Protein AF-A0A5K1GF09-F1 (afdb_monomer_lite)

Radius of gyration: 18.92 Å; chains: 1; bounding box: 38×33×53 Å

Organism: NCBI:txid210225

Sequence (119 aa):
RWMRSKFVESYIKWKLPLKKYNIVPNHSFDEQISSCRIALLPDRFYSCVEEGSIMLKRAANWSFCEKGVVCEQDASPVEADLVILATGYRGDKKLMNIFKSPLFQKIVSGSESNTLGLY

Structure (mmCIF, N/CA/C/O backbone):
data_AF-A0A5K1GF09-F1
#
_entry.id   AF-A0A5K1GF09-F1
#
loop_
_atom_site.group_PDB
_atom_site.id
_atom_site.type_symbol
_atom_site.label_atom_id
_atom_site.label_alt_id
_atom_site.label_comp_id
_atom_site.label_asym_id
_atom_site.label_entity_id
_atom_site.label_seq_id
_atom_site.pdbx_PDB_ins_code
_atom_site.Cartn_x
_atom_site.Cartn_y
_atom_site.Cartn_z
_atom_site.occupancy
_atom_site.B_iso_or_equiv
_atom_site.auth_seq_id
_atom_site.auth_comp_id
_atom_site.auth_asym_id
_atom_site.auth_atom_id
_atom_site.pdbx_PDB_model_num
ATOM 1 N N . ARG A 1 1 ? 21.549 -14.593 14.388 1.00 59.84 1 ARG A N 1
ATOM 2 C CA . ARG A 1 1 ? 20.201 -14.192 13.897 1.00 59.84 1 ARG A CA 1
ATOM 3 C C . ARG A 1 1 ? 20.304 -12.931 13.034 1.00 59.84 1 ARG A C 1
ATOM 5 O O . ARG A 1 1 ? 19.908 -12.992 11.881 1.00 59.84 1 ARG A O 1
ATOM 12 N N . TRP A 1 2 ? 20.970 -11.879 13.520 1.00 71.56 2 TRP A N 1
ATOM 13 C CA . TRP A 1 2 ? 21.227 -10.626 12.791 1.00 71.56 2 TRP A CA 1
ATOM 14 C C . TRP A 1 2 ? 21.939 -10.780 11.430 1.00 71.56 2 TRP A C 1
ATOM 16 O O . TRP A 1 2 ? 21.438 -10.300 10.421 1.00 71.56 2 TRP A O 1
ATOM 26 N N . MET A 1 3 ? 23.046 -11.531 11.360 1.00 69.06 3 MET A N 1
ATOM 27 C CA . MET A 1 3 ? 23.823 -11.669 10.112 1.00 69.06 3 MET A CA 1
ATOM 28 C C . MET A 1 3 ? 23.031 -12.312 8.957 1.00 69.06 3 MET A C 1
ATOM 30 O O . MET A 1 3 ? 23.138 -11.878 7.815 1.00 69.06 3 MET A O 1
ATOM 34 N N . ARG A 1 4 ? 22.170 -13.296 9.261 1.00 67.44 4 ARG A N 1
ATOM 35 C CA . ARG A 1 4 ? 21.260 -13.911 8.276 1.00 67.44 4 ARG A CA 1
ATOM 36 C C . ARG A 1 4 ? 20.183 -12.926 7.806 1.00 67.44 4 ARG A C 1
ATOM 38 O O . ARG A 1 4 ? 19.917 -12.867 6.614 1.00 67.44 4 ARG A O 1
ATOM 45 N N . SER A 1 5 ? 19.630 -12.121 8.720 1.00 70.12 5 SER A N 1
ATOM 46 C CA . SER A 1 5 ? 18.674 -11.050 8.389 1.00 70.12 5 SER A CA 1
ATOM 47 C C . SER A 1 5 ? 19.286 -10.039 7.416 1.00 70.12 5 SER A C 1
ATOM 49 O O . SER A 1 5 ? 18.713 -9.767 6.367 1.00 70.12 5 SER A O 1
ATOM 51 N N . LYS A 1 6 ? 20.508 -9.566 7.695 1.00 78.38 6 LYS A N 1
ATOM 52 C CA . LYS A 1 6 ? 21.213 -8.605 6.834 1.00 78.38 6 LYS A CA 1
ATOM 53 C C . LYS A 1 6 ? 21.554 -9.158 5.454 1.00 78.38 6 LYS A C 1
ATOM 55 O O . LYS A 1 6 ? 21.516 -8.415 4.476 1.00 78.38 6 LYS A O 1
ATOM 60 N N . PHE A 1 7 ? 21.854 -10.451 5.358 1.00 78.31 7 PHE A N 1
ATOM 61 C CA . PHE A 1 7 ? 22.089 -11.094 4.068 1.00 78.31 7 PHE A CA 1
ATOM 62 C C . PHE A 1 7 ? 20.809 -11.155 3.223 1.00 78.31 7 PHE A C 1
ATOM 64 O O . PHE A 1 7 ? 20.829 -10.783 2.052 1.00 78.31 7 PHE A O 1
ATOM 71 N N . VAL A 1 8 ? 19.681 -11.546 3.827 1.00 79.38 8 VAL A N 1
ATOM 72 C CA . VAL A 1 8 ? 18.374 -11.566 3.149 1.00 79.38 8 VAL A CA 1
ATOM 73 C C . VAL A 1 8 ? 17.926 -10.151 2.771 1.00 79.38 8 VAL A C 1
ATOM 75 O O . VAL A 1 8 ? 17.482 -9.937 1.648 1.00 79.38 8 VAL A O 1
ATOM 78 N N . GLU A 1 9 ? 18.117 -9.167 3.652 1.00 78.56 9 GLU A N 1
ATOM 79 C CA . GLU A 1 9 ? 17.828 -7.755 3.378 1.00 78.56 9 GLU A CA 1
ATOM 80 C C . GLU A 1 9 ? 18.604 -7.246 2.151 1.00 78.56 9 GLU A C 1
ATOM 82 O O . GLU A 1 9 ? 18.023 -6.640 1.248 1.00 78.56 9 GLU A O 1
ATOM 87 N N . SER A 1 10 ? 19.909 -7.531 2.089 1.00 78.94 10 SER A N 1
ATOM 88 C CA . SER A 1 10 ? 20.757 -7.188 0.942 1.00 78.94 10 SER A CA 1
ATOM 89 C C . SER A 1 10 ? 20.323 -7.917 -0.329 1.00 78.94 10 SER A C 1
ATOM 91 O O . SER A 1 10 ? 20.254 -7.297 -1.388 1.00 78.94 10 SER A O 1
ATOM 93 N N . TYR A 1 11 ? 19.971 -9.202 -0.232 1.00 80.38 11 TYR A N 1
ATOM 94 C CA . TYR A 1 11 ? 19.482 -9.987 -1.366 1.00 80.38 11 TYR A CA 1
ATOM 95 C C . TYR A 1 11 ? 18.166 -9.432 -1.929 1.00 80.38 11 TYR A C 1
ATOM 97 O O . TYR A 1 11 ? 18.038 -9.273 -3.140 1.00 80.38 11 TYR A O 1
ATOM 105 N N . ILE A 1 12 ? 17.210 -9.065 -1.070 1.00 78.31 12 ILE A N 1
ATOM 106 C CA . ILE A 1 12 ? 15.937 -8.452 -1.478 1.00 78.31 12 ILE A CA 1
ATOM 107 C C . ILE A 1 12 ? 16.178 -7.088 -2.132 1.00 78.31 12 ILE A C 1
ATOM 109 O O . ILE A 1 12 ? 15.632 -6.821 -3.199 1.00 78.31 12 ILE A O 1
ATOM 113 N N . LYS A 1 13 ? 17.026 -6.238 -1.536 1.00 79.12 13 LYS A N 1
ATOM 114 C CA . LYS A 1 13 ? 17.386 -4.923 -2.099 1.00 79.12 13 LYS A CA 1
ATOM 115 C C . LYS A 1 13 ? 18.113 -5.024 -3.442 1.00 79.12 13 LYS A C 1
ATOM 117 O O . LYS A 1 13 ? 18.039 -4.081 -4.225 1.00 79.12 13 LYS A O 1
ATOM 122 N N . TRP A 1 14 ? 18.834 -6.119 -3.679 1.00 77.75 14 TRP A N 1
ATOM 123 C CA . TRP A 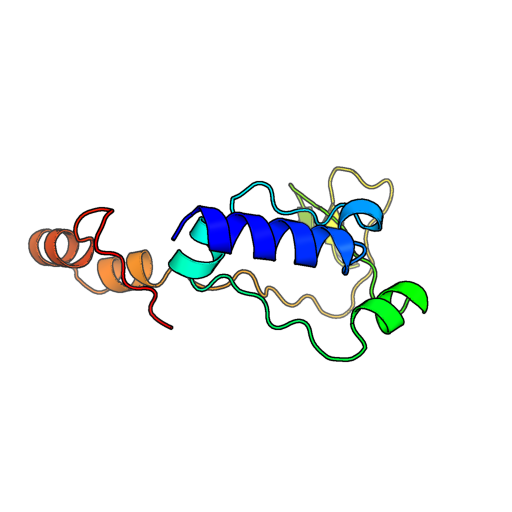1 14 ? 19.519 -6.389 -4.941 1.00 77.75 14 TRP A CA 1
ATOM 124 C C . TRP A 1 14 ? 18.574 -6.962 -6.003 1.00 77.75 14 TRP A C 1
ATOM 126 O O . TRP A 1 14 ? 18.612 -6.528 -7.149 1.00 77.75 14 TRP A O 1
ATOM 136 N N . LYS A 1 15 ? 17.707 -7.910 -5.625 1.00 81.62 15 LYS A N 1
ATOM 137 C CA . LYS A 1 15 ? 16.799 -8.604 -6.549 1.00 81.62 15 LYS A CA 1
ATOM 138 C C . LYS A 1 15 ? 15.584 -7.763 -6.944 1.00 81.62 15 LYS A C 1
ATOM 140 O O . LYS A 1 15 ? 15.110 -7.881 -8.069 1.00 81.62 15 LYS A O 1
ATOM 145 N N . LEU A 1 16 ? 15.052 -6.959 -6.024 1.00 81.75 16 LEU A N 1
ATOM 146 C CA . LEU A 1 16 ? 13.858 -6.151 -6.259 1.00 81.75 16 LEU A CA 1
ATOM 147 C C . LEU A 1 16 ? 14.229 -4.693 -6.559 1.00 81.75 16 LEU A C 1
ATOM 149 O O . LEU A 1 16 ? 15.076 -4.119 -5.869 1.00 81.75 16 LEU A O 1
ATOM 153 N N . PRO A 1 17 ? 13.542 -4.029 -7.505 1.00 80.94 17 PRO A N 1
ATOM 154 C CA . PRO A 1 17 ? 13.803 -2.638 -7.873 1.00 80.94 17 PRO A CA 1
ATOM 155 C C . PRO A 1 17 ? 13.249 -1.631 -6.840 1.00 80.94 17 PRO A C 1
ATOM 157 O O . PRO A 1 17 ? 12.679 -0.604 -7.195 1.00 80.94 17 PRO A O 1
A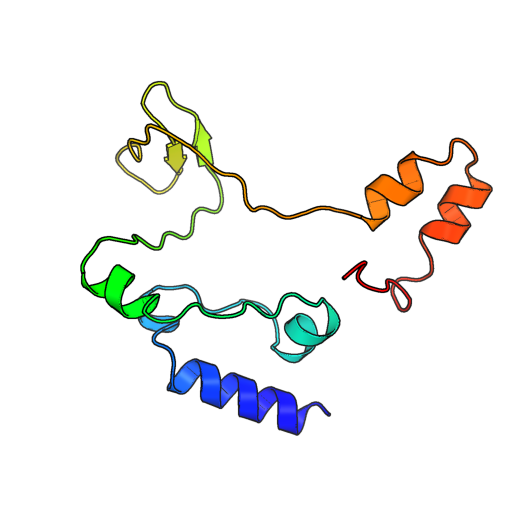TOM 160 N N . LEU A 1 18 ? 13.428 -1.880 -5.537 1.00 82.00 18 LEU A N 1
ATOM 161 C CA . LEU A 1 18 ? 12.865 -1.055 -4.456 1.00 82.00 18 LEU A CA 1
ATOM 162 C C . LEU A 1 18 ? 13.331 0.404 -4.522 1.00 82.00 18 LEU A C 1
ATOM 164 O O . LEU A 1 18 ? 12.554 1.323 -4.263 1.00 82.00 18 LEU A O 1
ATOM 168 N N . LYS A 1 19 ? 14.602 0.614 -4.889 1.00 81.06 19 LYS A N 1
ATOM 169 C CA . LYS A 1 19 ? 15.191 1.951 -5.055 1.00 81.06 19 LYS A CA 1
ATOM 170 C C . LYS A 1 19 ? 14.592 2.703 -6.244 1.00 81.06 19 LYS A C 1
ATOM 172 O O . LYS A 1 19 ? 14.345 3.894 -6.113 1.00 81.06 19 LYS A O 1
ATOM 177 N N . LYS A 1 20 ? 14.319 2.010 -7.360 1.00 82.19 20 LYS A N 1
ATOM 178 C CA . LYS A 1 20 ? 13.722 2.597 -8.577 1.00 82.19 20 LYS A CA 1
ATOM 179 C C . LYS A 1 20 ? 12.369 3.242 -8.272 1.00 82.19 20 LYS A C 1
ATOM 181 O O . LYS A 1 20 ? 12.073 4.305 -8.797 1.00 82.19 20 LYS A O 1
ATOM 186 N N . TYR A 1 21 ? 11.591 2.622 -7.385 1.00 80.50 21 TYR A N 1
ATOM 187 C CA . TYR A 1 21 ? 10.240 3.067 -7.033 1.00 80.50 21 TYR A CA 1
ATOM 188 C C . TYR A 1 21 ? 10.147 3.777 -5.673 1.00 80.50 21 TYR A C 1
ATOM 190 O O . TYR A 1 21 ? 9.049 4.021 -5.187 1.00 80.50 21 TYR A O 1
ATOM 198 N N . ASN A 1 22 ? 11.279 4.102 -5.037 1.00 80.44 22 ASN A N 1
ATOM 199 C CA . ASN A 1 22 ? 11.333 4.762 -3.724 1.00 80.44 22 ASN A CA 1
ATOM 200 C C . ASN A 1 22 ? 10.502 4.063 -2.616 1.00 80.44 22 ASN A C 1
ATOM 202 O O . ASN A 1 22 ? 9.967 4.705 -1.711 1.00 80.44 22 ASN A O 1
ATOM 206 N N . ILE A 1 23 ? 10.415 2.730 -2.675 1.00 82.75 23 ILE A N 1
ATOM 207 C CA . ILE A 1 23 ? 9.697 1.874 -1.709 1.00 82.75 23 ILE A CA 1
ATOM 208 C C . ILE A 1 23 ? 10.657 1.150 -0.757 1.00 82.75 23 ILE A C 1
ATOM 210 O O . ILE A 1 23 ? 10.333 0.104 -0.197 1.00 82.75 23 ILE A O 1
ATOM 214 N N . VAL A 1 24 ? 11.875 1.673 -0.590 1.00 81.75 24 VAL A N 1
ATOM 215 C CA . VAL A 1 24 ? 12.846 1.096 0.343 1.00 81.75 24 VAL A CA 1
ATOM 216 C C . VAL A 1 24 ? 12.335 1.300 1.775 1.00 81.75 24 VAL A C 1
ATOM 218 O O . VAL A 1 24 ? 12.112 2.445 2.175 1.00 81.75 24 VAL A O 1
ATOM 221 N N . PRO A 1 25 ? 12.161 0.227 2.566 1.00 75.88 25 PRO A N 1
ATOM 222 C CA . PRO A 1 25 ? 11.732 0.356 3.951 1.00 75.88 25 PRO A CA 1
ATOM 223 C C . PRO A 1 25 ? 12.761 1.127 4.785 1.00 75.88 25 PRO A C 1
ATOM 225 O O . PRO A 1 25 ? 13.962 0.880 4.682 1.00 75.88 25 PRO A O 1
ATOM 228 N N . ASN A 1 26 ? 12.284 2.025 5.651 1.00 75.12 26 ASN A N 1
ATOM 229 C CA . ASN A 1 26 ? 13.127 2.778 6.591 1.00 75.12 26 ASN A CA 1
ATOM 230 C C . ASN A 1 26 ? 13.573 1.953 7.822 1.00 75.12 26 ASN A C 1
ATOM 232 O O . ASN A 1 26 ? 14.336 2.456 8.639 1.00 75.12 26 ASN A O 1
ATOM 236 N N . HIS A 1 27 ? 13.069 0.729 7.983 1.00 70.81 27 HIS A N 1
ATOM 237 C CA . HIS A 1 27 ? 13.280 -0.143 9.145 1.00 70.81 27 HIS A CA 1
ATOM 238 C C . HIS A 1 27 ? 14.028 -1.423 8.742 1.00 70.81 27 HIS A C 1
ATOM 240 O O . HIS A 1 27 ? 14.146 -1.719 7.547 1.00 70.81 27 HIS A O 1
ATOM 246 N N . SER A 1 28 ? 14.565 -2.167 9.715 1.00 71.00 28 SER A N 1
ATOM 247 C CA . SER A 1 28 ? 15.364 -3.366 9.433 1.00 71.00 28 SER A CA 1
ATOM 248 C C . SER A 1 28 ? 14.492 -4.559 9.018 1.00 71.00 28 SER A C 1
ATOM 250 O O . SER A 1 28 ? 13.312 -4.654 9.357 1.00 71.00 28 SER A O 1
ATOM 252 N N . PHE A 1 29 ? 15.071 -5.511 8.282 1.00 68.81 29 PHE A N 1
ATOM 253 C CA . PHE A 1 29 ? 14.354 -6.734 7.899 1.00 68.81 29 PHE A CA 1
ATOM 254 C C . PHE A 1 29 ? 14.025 -7.627 9.110 1.00 68.81 29 PHE A C 1
ATOM 256 O O . PHE A 1 29 ? 13.011 -8.317 9.133 1.00 68.81 29 PHE A O 1
ATOM 263 N N . ASP A 1 30 ? 14.844 -7.583 10.160 1.00 63.41 30 ASP A N 1
ATOM 264 C CA . ASP A 1 30 ? 14.574 -8.263 11.428 1.00 63.41 30 ASP A CA 1
ATOM 265 C C . ASP A 1 30 ? 13.360 -7.673 12.154 1.00 63.41 30 ASP A C 1
ATOM 267 O O . ASP A 1 30 ? 12.546 -8.445 12.658 1.00 63.41 30 ASP A O 1
ATOM 271 N N . GLU A 1 31 ? 13.190 -6.348 12.130 1.00 65.00 31 GLU A N 1
ATOM 272 C CA . GLU A 1 31 ? 11.979 -5.676 12.616 1.00 65.00 31 GLU A CA 1
ATOM 273 C C . GLU A 1 31 ? 10.750 -6.026 11.760 1.00 65.00 31 GLU A C 1
ATOM 275 O O . GLU A 1 31 ? 9.645 -6.146 12.286 1.00 65.00 31 GLU A O 1
ATOM 280 N N . GLN A 1 32 ? 10.911 -6.240 10.448 1.00 65.00 32 GLN A N 1
ATOM 281 C CA . GLN A 1 32 ? 9.817 -6.707 9.576 1.00 65.00 32 GLN A CA 1
ATOM 282 C C . GLN A 1 32 ? 9.355 -8.114 9.921 1.00 65.00 32 GLN A C 1
ATOM 284 O O . GLN A 1 32 ? 8.152 -8.360 10.008 1.00 65.00 32 GLN A O 1
ATOM 289 N N . ILE A 1 33 ? 10.308 -9.029 10.113 1.00 63.62 33 ILE A N 1
ATOM 290 C CA . ILE A 1 33 ? 10.009 -10.414 10.472 1.00 63.62 33 ILE A CA 1
ATOM 291 C C . ILE A 1 33 ? 9.360 -10.474 11.853 1.00 63.62 33 ILE A C 1
ATOM 293 O O . ILE A 1 33 ? 8.359 -11.164 12.016 1.00 63.62 33 ILE A O 1
ATOM 297 N N . SER A 1 34 ? 9.903 -9.758 12.843 1.00 56.66 34 SER A N 1
ATOM 298 C CA . SER A 1 34 ? 9.377 -9.799 14.213 1.00 56.66 34 SER A CA 1
ATOM 299 C C . SER A 1 34 ? 7.980 -9.193 14.336 1.00 56.66 34 SER A C 1
ATOM 301 O O . SER A 1 34 ? 7.226 -9.593 15.215 1.00 56.66 34 SER A O 1
ATOM 303 N N . SER A 1 35 ? 7.624 -8.262 13.447 1.00 60.22 35 SER A N 1
ATOM 304 C CA . SER A 1 35 ? 6.311 -7.612 13.425 1.00 60.22 35 SER A CA 1
ATOM 305 C C . SER A 1 35 ? 5.302 -8.260 12.472 1.00 60.22 35 SER A C 1
ATOM 307 O O . SER A 1 35 ? 4.234 -7.685 12.259 1.00 60.22 35 SER A O 1
ATOM 309 N N . CYS A 1 36 ? 5.624 -9.417 11.873 1.00 56.28 36 CYS A N 1
ATOM 310 C CA . CYS A 1 36 ? 4.808 -10.067 10.837 1.00 56.28 36 CYS A CA 1
ATOM 311 C C . CYS A 1 36 ? 4.447 -9.126 9.666 1.00 56.28 36 CYS A C 1
ATOM 313 O O . CYS A 1 36 ? 3.450 -9.319 8.977 1.00 56.28 36 CYS A O 1
ATOM 315 N N . ARG A 1 37 ? 5.277 -8.107 9.398 1.00 61.16 37 ARG A N 1
ATOM 316 C CA . ARG A 1 37 ? 5.109 -7.155 8.282 1.00 61.16 37 ARG A CA 1
ATOM 317 C C . ARG A 1 37 ? 5.721 -7.659 6.978 1.00 61.16 37 ARG A C 1
ATOM 319 O O . ARG A 1 37 ? 5.938 -6.877 6.053 1.00 61.16 37 ARG A O 1
ATOM 326 N N . ILE A 1 38 ? 6.044 -8.949 6.908 1.00 62.16 38 ILE A N 1
ATOM 327 C CA . ILE A 1 38 ? 6.588 -9.565 5.703 1.00 62.16 38 ILE A CA 1
ATOM 328 C C . ILE A 1 38 ? 5.488 -9.543 4.642 1.00 62.16 38 ILE A C 1
ATOM 330 O O . ILE A 1 38 ? 4.525 -10.304 4.707 1.00 62.16 38 ILE A O 1
ATOM 334 N N . ALA A 1 39 ? 5.629 -8.654 3.665 1.00 62.75 39 ALA A N 1
ATOM 335 C CA . ALA A 1 39 ? 4.753 -8.636 2.511 1.00 62.75 39 ALA A CA 1
ATOM 336 C C . ALA A 1 39 ? 5.072 -9.849 1.626 1.00 62.75 39 ALA A C 1
ATOM 338 O O . ALA A 1 39 ? 6.195 -9.996 1.138 1.00 62.75 39 ALA A O 1
ATOM 339 N N . LEU A 1 40 ? 4.080 -10.711 1.404 1.00 67.31 40 LEU A N 1
ATOM 340 C CA . LEU A 1 40 ? 4.098 -11.615 0.260 1.00 67.31 40 LEU A CA 1
ATOM 341 C C . LEU A 1 40 ? 4.022 -10.742 -0.992 1.00 67.31 40 LEU A C 1
ATOM 343 O O . LEU A 1 40 ? 3.064 -9.990 -1.156 1.00 67.31 40 LEU A O 1
ATOM 347 N N . LEU A 1 41 ? 5.047 -10.802 -1.839 1.00 78.81 41 LEU A N 1
ATOM 348 C CA . LEU A 1 41 ? 5.039 -10.127 -3.130 1.00 78.81 41 LEU A CA 1
ATOM 349 C C . LEU A 1 41 ? 4.234 -10.994 -4.107 1.00 78.81 41 LEU A C 1
ATOM 351 O O . LEU A 1 41 ? 4.692 -12.096 -4.411 1.00 78.81 41 LEU A O 1
ATOM 355 N N . PRO A 1 42 ? 3.065 -10.541 -4.592 1.00 81.88 42 PRO A N 1
ATOM 356 C CA . PRO A 1 42 ? 2.290 -11.316 -5.548 1.00 81.88 42 PRO A CA 1
ATOM 357 C C . PRO A 1 42 ? 3.061 -11.498 -6.855 1.00 81.88 42 PRO A C 1
ATOM 359 O O . PRO A 1 42 ? 3.810 -10.608 -7.281 1.00 81.88 42 PRO A O 1
ATOM 362 N N . ASP A 1 43 ? 2.829 -12.627 -7.521 1.00 82.62 43 ASP A N 1
ATOM 363 C CA . ASP A 1 43 ? 3.363 -12.852 -8.859 1.00 82.62 43 ASP A CA 1
ATOM 364 C C . ASP A 1 43 ? 2.932 -11.716 -9.797 1.00 82.62 43 ASP A C 1
ATOM 366 O O . ASP A 1 43 ? 1.813 -11.206 -9.721 1.00 82.62 43 ASP A O 1
ATOM 370 N N . ARG A 1 44 ? 3.844 -11.304 -10.686 1.00 87.31 44 ARG A N 1
ATOM 371 C CA . ARG A 1 44 ? 3.665 -10.208 -11.660 1.00 87.31 44 ARG A CA 1
ATOM 372 C C . ARG A 1 44 ? 3.525 -8.792 -11.088 1.00 87.31 44 ARG A C 1
ATOM 374 O O . ARG A 1 44 ? 3.370 -7.870 -11.882 1.00 87.31 44 ARG A O 1
ATOM 381 N N . PHE A 1 45 ? 3.658 -8.569 -9.776 1.00 88.88 45 PHE A N 1
ATOM 382 C CA . PHE A 1 45 ? 3.534 -7.224 -9.186 1.00 88.88 45 PHE A CA 1
ATOM 383 C C . PHE A 1 45 ? 4.374 -6.164 -9.917 1.00 88.88 45 PHE A C 1
ATOM 385 O O . PHE A 1 45 ? 3.842 -5.150 -10.357 1.00 88.88 45 PHE A O 1
ATOM 392 N N . TYR A 1 46 ? 5.676 -6.411 -10.104 1.00 86.94 46 TYR A N 1
ATOM 393 C CA . TYR A 1 46 ? 6.549 -5.452 -10.790 1.00 86.94 46 TYR A CA 1
ATOM 394 C C . TYR A 1 46 ? 6.285 -5.358 -12.293 1.00 86.94 46 TYR A C 1
ATOM 396 O O . TYR A 1 46 ? 6.453 -4.278 -12.845 1.00 86.94 46 TYR A O 1
ATOM 404 N N . SER A 1 47 ? 5.814 -6.427 -12.940 1.00 90.69 47 SER A N 1
ATOM 405 C CA . SER A 1 47 ? 5.379 -6.366 -14.340 1.00 90.69 47 SER A CA 1
ATOM 406 C C . SER A 1 47 ? 4.203 -5.403 -14.495 1.00 90.69 47 SER A C 1
ATOM 408 O 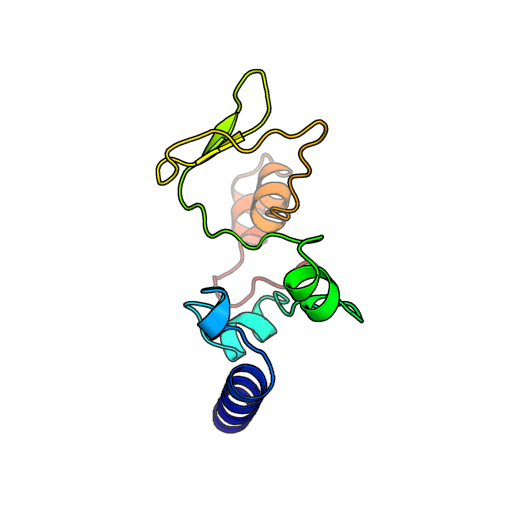O . SER A 1 47 ? 4.252 -4.523 -15.341 1.00 90.69 47 SER A O 1
ATOM 410 N N . CYS A 1 48 ? 3.211 -5.465 -13.601 1.00 91.25 48 CYS A N 1
ATOM 411 C CA . CYS A 1 48 ? 2.095 -4.516 -13.592 1.00 91.25 48 CYS A CA 1
ATOM 412 C C . CYS A 1 48 ? 2.546 -3.072 -13.306 1.00 91.25 48 CYS A C 1
ATOM 414 O O . CYS A 1 48 ? 1.928 -2.130 -13.797 1.00 91.25 48 CYS A O 1
ATOM 416 N N . VAL A 1 49 ? 3.611 -2.883 -12.518 1.00 91.75 49 VAL A N 1
ATOM 417 C CA . VAL A 1 49 ? 4.209 -1.555 -12.296 1.00 91.75 49 VAL A CA 1
ATOM 418 C C . VAL A 1 49 ? 4.900 -1.041 -13.563 1.00 91.75 49 VAL A C 1
ATOM 420 O O . VAL A 1 49 ? 4.800 0.139 -13.881 1.00 91.75 49 VAL A O 1
ATOM 423 N N . GLU A 1 50 ? 5.602 -1.905 -14.296 1.00 90.62 50 GLU A N 1
ATOM 424 C CA . GLU A 1 50 ? 6.268 -1.547 -15.556 1.00 90.62 50 GLU A CA 1
ATOM 425 C C . GLU A 1 50 ? 5.280 -1.297 -16.700 1.00 90.62 50 GLU A C 1
ATOM 427 O O . GLU A 1 50 ? 5.486 -0.377 -17.486 1.00 90.62 50 GLU A O 1
ATOM 432 N N . GLU A 1 51 ? 4.186 -2.056 -16.751 1.00 94.44 51 GLU A N 1
ATOM 433 C CA . GLU A 1 51 ? 3.071 -1.872 -17.687 1.00 94.44 51 GLU A CA 1
ATOM 434 C C . GLU A 1 51 ? 2.255 -0.595 -17.398 1.00 94.44 51 GLU A C 1
ATOM 436 O O . GLU A 1 51 ? 1.464 -0.167 -18.234 1.00 94.44 51 GLU A O 1
ATOM 441 N N . GLY A 1 52 ? 2.431 0.023 -16.223 1.00 90.81 52 GLY A N 1
ATOM 442 C CA . GLY A 1 52 ? 1.693 1.218 -15.798 1.00 90.81 52 GLY A CA 1
ATOM 443 C C . GLY A 1 52 ? 0.333 0.933 -15.149 1.00 90.81 52 GLY A C 1
ATOM 444 O O . GLY A 1 52 ? -0.328 1.862 -14.692 1.00 90.81 52 GLY A O 1
ATOM 445 N N . SER A 1 53 ? -0.059 -0.338 -15.033 1.00 92.56 53 SER A N 1
ATOM 446 C CA . SER A 1 53 ? -1.284 -0.777 -14.347 1.00 92.56 53 SER A CA 1
ATOM 447 C C . SER A 1 53 ? -1.245 -0.528 -12.832 1.00 92.56 53 SER A C 1
ATOM 449 O O . SER A 1 53 ? -2.290 -0.421 -12.194 1.00 92.56 53 SER A O 1
ATOM 451 N N . ILE A 1 54 ? -0.049 -0.448 -12.234 1.00 92.00 54 ILE A N 1
ATOM 452 C CA . ILE A 1 54 ? 0.156 -0.090 -10.823 1.00 92.00 54 ILE A CA 1
ATOM 453 C C . ILE A 1 54 ? 1.107 1.103 -10.738 1.00 92.00 54 ILE A C 1
ATOM 455 O O . ILE A 1 54 ? 2.290 0.992 -11.057 1.00 92.00 54 ILE A O 1
ATOM 459 N N . MET A 1 55 ? 0.621 2.225 -10.210 1.00 89.50 55 MET A N 1
ATOM 460 C CA . MET A 1 55 ? 1.460 3.382 -9.909 1.00 89.50 55 MET A CA 1
ATOM 461 C C . MET A 1 55 ? 1.832 3.396 -8.423 1.00 89.50 55 MET A C 1
ATOM 463 O O . MET A 1 55 ? 0.979 3.542 -7.549 1.00 89.50 55 MET A O 1
ATOM 467 N N . LEU A 1 56 ? 3.125 3.246 -8.129 1.00 89.44 56 LEU A N 1
ATOM 468 C CA . LEU A 1 56 ? 3.638 3.311 -6.762 1.00 89.44 56 LEU A CA 1
ATOM 469 C C . LEU A 1 56 ? 3.900 4.756 -6.361 1.00 89.44 56 LEU A C 1
ATOM 471 O O . LEU A 1 56 ? 4.626 5.480 -7.042 1.00 89.44 56 LEU A O 1
ATOM 475 N N . LYS A 1 57 ? 3.340 5.155 -5.219 1.00 86.00 57 LYS A N 1
ATOM 476 C CA . LYS A 1 57 ? 3.461 6.513 -4.706 1.00 86.00 57 LYS A CA 1
ATOM 477 C C . LYS A 1 57 ? 3.676 6.525 -3.206 1.00 86.00 57 LYS A C 1
ATOM 479 O O . LYS A 1 57 ? 2.957 5.871 -2.455 1.00 86.00 57 LYS A O 1
ATOM 484 N N . ARG A 1 58 ? 4.663 7.301 -2.763 1.00 84.38 58 ARG A N 1
ATOM 485 C CA . ARG A 1 58 ? 4.887 7.574 -1.345 1.00 84.38 58 ARG A CA 1
ATOM 486 C C . ARG A 1 58 ? 4.163 8.867 -0.986 1.00 84.38 58 ARG A C 1
ATOM 488 O O . ARG A 1 58 ? 4.616 9.934 -1.374 1.00 84.38 58 ARG A O 1
ATOM 495 N N . ALA A 1 59 ? 3.073 8.766 -0.235 1.00 84.06 59 ALA A N 1
ATOM 496 C CA . ALA A 1 59 ? 2.302 9.914 0.235 1.00 84.06 59 ALA A CA 1
ATOM 497 C C . ALA A 1 59 ? 2.293 9.933 1.767 1.00 84.06 59 ALA A C 1
ATOM 499 O O . ALA A 1 59 ? 1.675 9.076 2.396 1.00 84.06 59 ALA A O 1
ATOM 500 N N . ALA A 1 60 ? 3.023 10.876 2.372 1.00 80.25 60 ALA A N 1
ATOM 501 C CA . ALA A 1 60 ? 3.054 11.026 3.830 1.00 80.25 60 ALA A CA 1
ATOM 502 C C . ALA A 1 60 ? 1.739 11.614 4.364 1.00 80.25 60 ALA A C 1
ATOM 504 O O . ALA A 1 60 ? 1.212 11.126 5.359 1.00 80.25 60 ALA A O 1
ATOM 505 N N . ASN A 1 61 ? 1.201 12.601 3.647 1.00 86.69 61 ASN A N 1
ATOM 506 C CA . ASN A 1 61 ? -0.058 13.268 3.942 1.00 86.69 61 ASN A CA 1
ATOM 507 C C . ASN A 1 61 ? -0.924 13.277 2.681 1.00 86.69 61 ASN A C 1
ATOM 509 O O . ASN A 1 61 ? -0.446 13.593 1.584 1.00 86.69 61 ASN A O 1
ATOM 513 N N . TRP A 1 62 ? -2.191 12.913 2.844 1.00 92.88 62 TRP A N 1
ATOM 514 C CA . TRP A 1 62 ? -3.180 12.897 1.777 1.00 92.88 62 TRP A CA 1
ATOM 515 C C . TRP A 1 62 ? -4.581 13.120 2.349 1.00 92.88 62 TRP A C 1
ATOM 517 O O . TRP A 1 62 ? -4.826 12.880 3.533 1.00 92.88 62 TRP A O 1
ATOM 527 N N . SER A 1 63 ? -5.500 13.576 1.506 1.00 92.50 63 SER A N 1
ATOM 528 C CA . SER A 1 63 ? -6.905 13.779 1.854 1.00 92.50 63 SER A CA 1
ATOM 529 C C . SER A 1 63 ? -7.816 13.430 0.680 1.00 92.50 63 SER A C 1
ATOM 531 O O . SER A 1 63 ? -7.373 13.304 -0.461 1.00 92.50 63 SER A O 1
ATOM 533 N N . PHE A 1 64 ? -9.100 13.226 0.964 1.00 94.88 64 PHE A N 1
ATOM 534 C CA . PHE A 1 64 ? -10.099 12.990 -0.074 1.00 94.88 64 PHE A CA 1
ATOM 535 C C . PHE A 1 64 ? -10.487 14.295 -0.772 1.00 94.88 64 PHE A C 1
ATOM 537 O O . PHE A 1 64 ? -10.555 15.354 -0.146 1.00 94.88 64 PHE A O 1
ATOM 544 N N . CYS A 1 65 ? -10.798 14.197 -2.059 1.00 93.19 65 CYS A N 1
ATOM 545 C CA . CYS A 1 65 ? -11.456 15.237 -2.836 1.00 93.19 65 CYS A CA 1
ATOM 546 C C . CYS A 1 65 ? -12.633 14.630 -3.613 1.00 93.19 65 CYS A C 1
ATOM 548 O O . CYS A 1 65 ? -12.792 13.413 -3.656 1.00 93.19 65 CYS A O 1
ATOM 550 N N . GLU A 1 66 ? -13.456 15.469 -4.240 1.00 93.25 66 GLU A N 1
ATOM 551 C CA . GLU A 1 66 ? -14.657 15.024 -4.967 1.00 93.25 66 GLU A CA 1
ATOM 552 C C . GLU A 1 66 ? -14.366 13.950 -6.030 1.00 93.25 66 GLU A C 1
ATOM 554 O O . GLU A 1 66 ? -15.179 13.058 -6.243 1.00 93.25 66 GLU A O 1
ATOM 559 N N . LYS A 1 67 ? -13.188 14.006 -6.661 1.00 94.31 67 LYS A N 1
ATOM 560 C CA . LYS A 1 67 ? -12.787 13.093 -7.740 1.00 94.31 67 LYS A CA 1
ATOM 561 C C . LYS A 1 67 ? -11.861 11.954 -7.298 1.00 94.31 67 LYS A C 1
ATOM 563 O O . LYS A 1 67 ? -11.437 11.173 -8.143 1.00 94.31 67 LYS A O 1
ATOM 568 N N . GLY A 1 68 ? -11.492 11.870 -6.017 1.00 93.69 68 GLY A N 1
ATOM 569 C CA . GLY A 1 68 ? -10.544 10.863 -5.535 1.00 93.69 68 GLY A CA 1
ATOM 570 C C . GLY A 1 68 ? -9.701 11.332 -4.351 1.00 93.69 68 GLY A C 1
ATOM 571 O O . GLY A 1 68 ? -10.227 11.65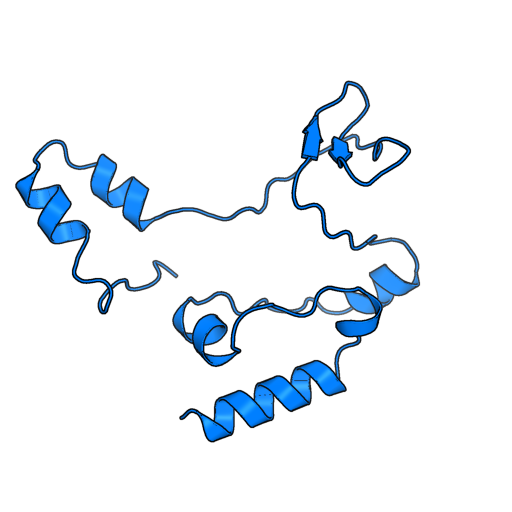0 -3.283 1.00 93.69 68 GLY A O 1
ATOM 572 N N . VAL A 1 69 ? -8.375 11.331 -4.518 1.00 94.19 69 VAL A N 1
ATOM 573 C CA . VAL A 1 69 ? -7.409 11.599 -3.441 1.00 94.19 69 VAL A CA 1
ATOM 574 C C . VAL A 1 69 ? -6.397 12.657 -3.865 1.00 94.19 69 VAL A C 1
ATOM 576 O O . VAL A 1 69 ? -5.843 12.592 -4.955 1.00 94.19 69 VAL A O 1
ATOM 579 N N . VAL A 1 70 ? -6.091 13.611 -2.989 1.00 93.81 70 VAL A N 1
ATOM 580 C CA . VAL A 1 70 ? -4.981 14.552 -3.168 1.00 93.81 70 VAL A CA 1
ATOM 581 C C . VAL A 1 70 ? -3.854 14.205 -2.200 1.00 93.81 70 VAL A C 1
ATOM 583 O O . VAL A 1 70 ? -4.098 13.963 -1.019 1.00 93.81 70 VAL A O 1
ATOM 586 N N . CYS A 1 71 ? -2.613 14.162 -2.680 1.00 90.69 71 CYS A N 1
ATOM 587 C CA . CYS A 1 71 ? -1.438 14.090 -1.813 1.00 90.69 71 CYS A CA 1
ATOM 588 C C . CYS A 1 71 ? -0.750 15.455 -1.815 1.00 90.69 71 CYS A C 1
ATOM 590 O O . CYS A 1 71 ? -0.628 16.077 -2.863 1.00 90.69 71 CYS A O 1
ATOM 592 N N . GLU A 1 72 ? -0.276 15.922 -0.658 1.00 83.94 72 GLU A N 1
ATOM 593 C CA . GLU A 1 72 ? 0.272 17.287 -0.509 1.00 83.94 72 GLU A CA 1
ATOM 594 C C . GLU A 1 72 ? 1.433 17.611 -1.462 1.00 83.94 72 GLU A C 1
ATOM 596 O O . GLU A 1 72 ? 1.698 18.771 -1.760 1.00 83.94 72 GLU A O 1
ATOM 601 N N . GLN A 1 73 ? 2.146 16.586 -1.924 1.00 79.31 73 GLN A N 1
ATOM 602 C CA . GLN A 1 73 ? 3.322 16.723 -2.783 1.00 79.31 73 GLN A CA 1
ATOM 603 C C . GLN A 1 73 ? 2.970 16.740 -4.278 1.00 79.31 73 GLN A C 1
ATOM 605 O O . GLN A 1 73 ? 3.867 16.872 -5.109 1.00 79.31 73 GLN A O 1
ATOM 610 N N . ASP A 1 74 ? 1.690 16.607 -4.628 1.00 82.25 74 ASP A N 1
ATOM 611 C CA . ASP A 1 74 ? 1.236 16.522 -6.009 1.00 82.25 74 ASP A CA 1
ATOM 612 C C . ASP A 1 74 ? 0.592 17.805 -6.501 1.00 82.25 74 ASP A C 1
ATOM 614 O O . ASP A 1 74 ? -0.222 18.425 -5.822 1.00 82.25 74 ASP A O 1
ATOM 618 N N . ALA A 1 75 ? 0.882 18.141 -7.755 1.00 80.06 75 ALA A N 1
ATOM 619 C CA . ALA A 1 75 ? 0.237 19.253 -8.440 1.00 80.06 75 ALA A CA 1
ATOM 620 C C . ALA A 1 75 ? -1.238 18.978 -8.789 1.00 80.06 75 ALA A C 1
ATOM 622 O O . ALA A 1 75 ? -1.985 19.916 -9.051 1.00 80.06 75 ALA A O 1
ATOM 623 N N . SER A 1 76 ? -1.659 17.707 -8.831 1.00 86.06 76 SER A N 1
ATOM 624 C CA . SER A 1 76 ? -3.017 17.320 -9.225 1.00 86.06 76 SER A CA 1
ATOM 625 C C . SER A 1 76 ? -3.539 16.128 -8.415 1.00 86.06 76 SER A C 1
ATOM 627 O O . SER A 1 76 ? -2.734 15.297 -7.983 1.00 86.06 76 SER A O 1
ATOM 629 N N . PRO A 1 77 ? -4.865 16.032 -8.199 1.00 90.19 77 PRO A N 1
ATOM 630 C CA . PRO A 1 77 ? -5.473 14.879 -7.549 1.00 90.19 77 PRO A CA 1
ATOM 631 C C . PRO A 1 77 ? -5.271 13.586 -8.342 1.00 90.19 77 PRO A C 1
ATOM 633 O O . PRO A 1 77 ? -5.257 13.585 -9.571 1.00 90.19 77 PRO A O 1
ATOM 636 N N . VAL A 1 78 ? -5.181 12.474 -7.622 1.00 92.12 78 VAL A N 1
ATOM 637 C CA . VAL A 1 78 ? -5.327 11.129 -8.171 1.00 92.12 78 VAL A CA 1
ATOM 638 C C . VAL A 1 78 ? -6.819 10.845 -8.291 1.00 92.12 78 VAL A C 1
ATOM 640 O O . VAL A 1 78 ? -7.507 10.688 -7.278 1.00 92.12 78 VAL A O 1
ATOM 643 N N . GLU A 1 79 ? -7.315 10.810 -9.526 1.00 94.56 79 GLU A N 1
ATOM 644 C CA . GLU A 1 79 ? -8.697 10.423 -9.804 1.00 94.56 79 GLU A CA 1
ATOM 645 C C . GLU A 1 79 ? -8.907 8.944 -9.459 1.00 94.56 79 GLU A C 1
ATOM 647 O O . GLU A 1 79 ? -8.080 8.093 -9.799 1.00 94.56 79 GLU A O 1
ATOM 652 N N . ALA A 1 80 ?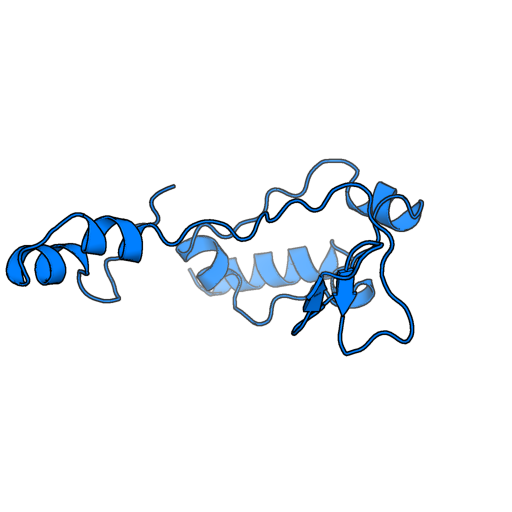 -9.979 8.642 -8.728 1.00 93.88 80 ALA A N 1
ATOM 653 C CA . ALA A 1 80 ? -10.270 7.288 -8.274 1.00 93.88 80 ALA A CA 1
ATOM 654 C C . ALA A 1 80 ? -11.771 7.076 -8.065 1.00 93.88 80 ALA A C 1
ATOM 656 O O . ALA A 1 80 ? -12.400 7.797 -7.294 1.00 93.88 80 ALA A O 1
ATOM 657 N N . ASP A 1 81 ? -12.312 6.018 -8.671 1.00 95.50 81 ASP A N 1
ATOM 658 C CA . ASP A 1 81 ? -13.697 5.582 -8.449 1.00 95.50 81 ASP A CA 1
ATOM 659 C C . ASP A 1 81 ? -13.870 4.831 -7.114 1.00 95.50 81 ASP A C 1
ATOM 661 O O . ASP A 1 81 ? -14.944 4.834 -6.514 1.00 95.50 81 ASP A O 1
ATOM 665 N N . LEU A 1 82 ? -12.806 4.169 -6.639 1.00 95.06 82 LEU A N 1
ATOM 666 C CA . LEU A 1 82 ? -12.791 3.383 -5.406 1.00 95.06 82 LEU A CA 1
ATOM 667 C C . LEU A 1 82 ? -11.470 3.566 -4.655 1.00 95.06 82 LEU A C 1
ATOM 669 O O . LEU A 1 82 ? -10.389 3.407 -5.220 1.00 95.06 82 LEU A O 1
ATOM 673 N N . VAL A 1 83 ? -11.562 3.810 -3.346 1.00 93.12 83 VAL A N 1
ATOM 674 C CA . VAL A 1 83 ? -10.401 3.897 -2.451 1.00 93.12 83 VAL A CA 1
ATOM 675 C C . VAL A 1 83 ? -10.462 2.780 -1.412 1.00 93.12 83 VAL A C 1
ATOM 677 O O . VAL A 1 83 ? -11.389 2.717 -0.606 1.00 93.12 83 VAL A O 1
ATOM 680 N N . ILE A 1 84 ? -9.453 1.903 -1.409 1.00 93.06 84 ILE A N 1
ATOM 681 C CA . ILE A 1 84 ? -9.327 0.789 -0.456 1.00 93.06 84 ILE A CA 1
ATOM 682 C C . ILE A 1 84 ? -8.215 1.102 0.551 1.00 93.06 84 ILE A C 1
ATOM 684 O O . ILE A 1 84 ? -7.043 1.210 0.192 1.00 93.06 84 ILE A O 1
ATOM 688 N N . LEU A 1 85 ? -8.568 1.196 1.835 1.00 88.88 85 LEU A N 1
ATOM 689 C CA . LEU A 1 85 ? -7.613 1.449 2.918 1.00 88.88 85 LEU A CA 1
ATOM 690 C C . LEU A 1 85 ? -7.089 0.141 3.516 1.00 88.88 85 LEU A C 1
ATOM 692 O O . LEU A 1 85 ? -7.588 -0.349 4.526 1.00 88.88 85 LEU A O 1
ATOM 696 N N . ALA A 1 86 ? -6.026 -0.396 2.921 1.00 85.00 86 ALA A N 1
ATOM 697 C CA . ALA A 1 86 ? -5.299 -1.558 3.436 1.00 85.00 86 ALA A CA 1
ATOM 698 C C . ALA A 1 86 ? -4.285 -1.184 4.547 1.00 85.00 86 ALA A C 1
ATOM 700 O O . ALA A 1 86 ? -3.178 -1.714 4.598 1.00 85.00 86 ALA A O 1
ATOM 701 N N . THR A 1 87 ? -4.636 -0.254 5.446 1.00 82.44 87 THR A N 1
ATOM 702 C CA . THR A 1 87 ? -3.739 0.276 6.501 1.00 82.44 87 THR A CA 1
ATOM 703 C C . THR A 1 87 ? -3.570 -0.660 7.706 1.00 82.44 87 THR A C 1
ATOM 705 O O . THR A 1 87 ? -2.884 -0.324 8.674 1.00 82.44 87 THR A O 1
ATOM 708 N N . GLY A 1 88 ? -4.160 -1.855 7.637 1.00 77.44 88 GLY A N 1
ATOM 709 C CA . GLY A 1 88 ? -4.090 -2.871 8.677 1.00 77.44 88 GLY A CA 1
ATOM 710 C C . GLY A 1 88 ? -4.925 -2.525 9.909 1.00 77.44 88 GLY A C 1
ATOM 711 O O . GLY A 1 88 ? -5.860 -1.726 9.865 1.00 77.44 88 GLY A O 1
ATOM 712 N N . TYR A 1 89 ? -4.600 -3.170 11.029 1.00 72.19 89 TYR A N 1
ATOM 713 C CA . TYR A 1 89 ? -5.372 -3.065 12.260 1.00 72.19 89 TYR A CA 1
ATOM 714 C C . TYR A 1 89 ? -4.475 -2.997 13.500 1.00 72.19 89 TYR A C 1
ATOM 716 O O . TYR A 1 89 ? -3.478 -3.709 13.588 1.00 72.19 89 TYR A O 1
ATOM 724 N N . ARG A 1 90 ? -4.845 -2.174 14.491 1.00 72.56 90 ARG A N 1
ATOM 725 C CA . ARG A 1 90 ? -4.164 -2.110 15.799 1.00 72.56 90 ARG A CA 1
ATOM 726 C C . ARG A 1 90 ? -4.861 -3.034 16.798 1.00 72.56 90 ARG A C 1
ATOM 728 O O . ARG A 1 90 ? -5.738 -2.604 17.552 1.00 72.56 90 ARG A O 1
ATOM 735 N N . GLY A 1 91 ? -4.524 -4.323 16.723 1.00 68.12 91 GLY A N 1
ATOM 736 C CA . GLY A 1 91 ? -5.141 -5.383 17.528 1.00 68.12 91 GLY A CA 1
ATOM 737 C C . GLY A 1 91 ? -4.973 -5.177 19.032 1.00 68.12 91 GLY A C 1
ATOM 738 O O . GLY A 1 91 ? -5.943 -5.298 19.773 1.00 68.12 91 GLY A O 1
ATOM 739 N N . ASP A 1 92 ? -3.779 -4.767 19.452 1.00 72.12 92 ASP A N 1
ATOM 740 C CA . ASP A 1 92 ? -3.425 -4.380 20.820 1.00 72.12 92 ASP A CA 1
ATOM 741 C C . ASP A 1 92 ? -4.379 -3.315 21.382 1.00 72.12 92 ASP A C 1
ATOM 743 O O . ASP A 1 92 ? -5.044 -3.534 22.395 1.00 72.12 92 ASP A O 1
ATOM 747 N N . LYS A 1 93 ? -4.536 -2.189 20.674 1.00 75.25 93 LYS A N 1
ATOM 748 C CA . LYS A 1 93 ? -5.400 -1.085 21.106 1.00 75.25 93 LYS A CA 1
ATOM 749 C C . LYS A 1 93 ? -6.867 -1.490 21.143 1.00 75.25 93 LYS A C 1
ATOM 751 O O . LYS A 1 93 ? -7.583 -1.086 22.056 1.00 75.25 93 LYS A O 1
ATOM 756 N N . LYS A 1 94 ? -7.332 -2.292 20.178 1.00 78.19 94 LYS A N 1
ATOM 757 C CA . LYS A 1 94 ? -8.708 -2.809 20.214 1.00 78.19 94 LYS A CA 1
ATOM 758 C C . LYS A 1 94 ? -8.923 -3.700 21.420 1.00 78.19 94 LYS A C 1
ATOM 760 O O . LYS A 1 94 ? -9.912 -3.523 22.120 1.00 78.19 94 LYS A O 1
ATOM 765 N N . LEU A 1 95 ? -8.012 -4.643 21.644 1.00 77.25 95 LEU A N 1
ATOM 766 C CA . LEU A 1 95 ? -8.129 -5.617 22.717 1.00 77.25 95 LEU A CA 1
ATOM 767 C C . LEU A 1 95 ? -8.131 -4.918 24.076 1.00 77.25 95 LEU A C 1
ATOM 769 O O . LEU A 1 95 ? -8.972 -5.230 24.909 1.00 77.25 95 LEU A O 1
ATOM 773 N N . MET A 1 96 ? -7.285 -3.900 24.261 1.00 81.25 96 MET A N 1
ATOM 774 C CA . MET A 1 96 ? -7.330 -3.046 25.449 1.00 81.25 96 MET A CA 1
ATOM 775 C C . MET A 1 96 ? -8.683 -2.348 25.617 1.00 81.25 96 MET A C 1
ATOM 777 O O . MET A 1 96 ? -9.271 -2.408 26.694 1.00 81.25 96 MET A O 1
ATOM 781 N N . ASN A 1 97 ? -9.207 -1.731 24.557 1.00 83.25 97 ASN A N 1
ATOM 782 C CA . ASN A 1 97 ? -10.454 -0.967 24.622 1.00 83.25 97 ASN A CA 1
ATOM 783 C C . ASN A 1 97 ? -11.706 -1.832 24.862 1.00 83.25 97 ASN A C 1
ATOM 785 O O . ASN A 1 97 ? -12.741 -1.292 25.248 1.00 83.25 97 ASN A O 1
ATOM 789 N N . ILE A 1 98 ? -11.639 -3.155 24.661 1.00 87.31 98 ILE A N 1
ATOM 790 C CA . ILE A 1 98 ? -12.733 -4.080 25.011 1.00 87.31 98 ILE A CA 1
ATOM 791 C C . ILE A 1 98 ? -12.939 -4.130 26.531 1.00 87.31 98 ILE A C 1
ATOM 793 O O . ILE A 1 98 ? -14.070 -4.250 27.007 1.00 87.31 98 ILE A O 1
ATOM 797 N N . PHE A 1 99 ? -11.866 -4.009 27.313 1.00 85.62 99 PHE A N 1
ATOM 798 C CA . PHE A 1 99 ? -11.948 -4.060 28.767 1.00 85.62 99 PHE A CA 1
ATOM 799 C C . PHE A 1 99 ? -12.222 -2.670 29.341 1.00 85.62 99 PHE A C 1
ATOM 801 O O . PHE A 1 99 ? -11.452 -1.738 29.136 1.00 85.62 99 PHE A O 1
ATOM 808 N N . LYS A 1 100 ? -13.291 -2.530 30.134 1.00 86.56 100 LYS A N 1
ATOM 809 C CA . LYS A 1 100 ? -13.585 -1.288 30.879 1.00 86.56 100 LYS A CA 1
ATOM 810 C C . LYS A 1 100 ? -12.713 -1.100 32.124 1.00 86.56 100 LYS A C 1
ATOM 812 O O . LYS A 1 100 ? -12.599 0.006 32.635 1.00 86.56 100 LYS A O 1
ATOM 817 N N . SER A 1 101 ? -12.141 -2.184 32.643 1.00 88.00 101 SER A N 1
ATOM 818 C CA . SER A 1 101 ? -11.352 -2.167 33.875 1.00 88.00 101 SER A CA 1
ATOM 819 C C . SER A 1 101 ? -9.884 -1.814 33.590 1.00 88.00 101 SER A C 1
ATOM 821 O O . SER A 1 101 ? -9.247 -2.509 32.790 1.00 88.00 101 SER A O 1
ATOM 823 N N . PRO A 1 102 ? -9.311 -0.815 34.289 1.00 85.56 102 PRO A N 1
ATOM 824 C CA . PRO A 1 102 ? -7.909 -0.419 34.128 1.00 85.56 102 PRO A CA 1
ATOM 825 C C . PRO A 1 102 ? -6.902 -1.542 34.417 1.00 85.56 102 PRO A C 1
ATOM 827 O O . PRO A 1 102 ? -5.826 -1.586 33.824 1.00 85.56 102 PRO A O 1
ATOM 830 N N . LEU A 1 103 ? -7.247 -2.480 35.307 1.00 86.31 103 LEU A N 1
ATOM 831 C CA . LEU A 1 103 ? -6.393 -3.628 35.627 1.00 86.31 103 LEU A CA 1
ATOM 832 C C . LEU A 1 103 ? -6.246 -4.574 34.433 1.00 86.31 103 LEU A C 1
ATOM 834 O O . LEU A 1 103 ? -5.132 -4.947 34.074 1.00 86.31 103 LEU A O 1
ATOM 838 N N . PHE A 1 104 ? -7.361 -4.929 33.792 1.00 80.56 104 PHE A N 1
ATOM 839 C CA . PHE A 1 104 ? -7.349 -5.821 32.632 1.00 80.56 104 PHE A CA 1
ATOM 840 C C . PHE A 1 104 ? -6.723 -5.154 31.410 1.00 80.56 104 PHE A C 1
ATOM 842 O O . PHE A 1 104 ? -5.967 -5.802 30.693 1.00 80.56 104 PHE A O 1
ATOM 849 N N . GLN A 1 105 ? -6.941 -3.849 31.234 1.00 85.06 105 GLN A N 1
ATOM 850 C CA . GLN A 1 105 ? -6.202 -3.056 30.255 1.00 85.06 105 GLN A CA 1
ATOM 851 C C . GLN A 1 105 ? -4.683 -3.195 30.458 1.00 85.06 105 GLN A C 1
ATOM 853 O O . GLN A 1 105 ? -3.980 -3.575 29.525 1.00 85.06 105 GLN A O 1
ATOM 858 N N . LYS A 1 106 ? -4.180 -2.981 31.683 1.00 81.88 106 LYS A N 1
ATOM 859 C CA . LYS A 1 106 ? -2.743 -3.071 32.004 1.00 81.88 106 LYS A CA 1
ATOM 860 C C . LYS A 1 106 ? -2.148 -4.473 31.805 1.00 81.88 106 LYS A C 1
ATOM 862 O O . LYS A 1 106 ? -0.982 -4.603 31.444 1.00 81.88 106 LYS A O 1
ATOM 867 N N . ILE A 1 107 ? -2.932 -5.522 32.047 1.00 78.94 107 ILE A N 1
ATOM 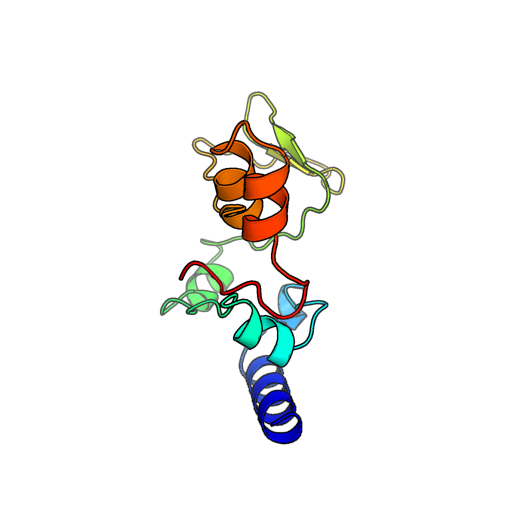868 C CA . ILE A 1 107 ? -2.506 -6.908 31.803 1.00 78.94 107 ILE A CA 1
ATOM 869 C C . ILE A 1 107 ? -2.388 -7.169 30.295 1.00 78.94 107 ILE A C 1
ATOM 871 O O . ILE A 1 107 ? -1.394 -7.733 29.844 1.00 78.94 107 ILE A O 1
ATOM 875 N N . VAL A 1 108 ? -3.374 -6.721 29.515 1.00 75.56 108 VAL A N 1
ATOM 876 C CA . VAL A 1 108 ? -3.438 -6.926 28.059 1.00 75.56 108 VAL A CA 1
ATOM 877 C C . VAL A 1 108 ? -2.389 -6.114 27.302 1.00 75.56 108 VAL A C 1
ATOM 879 O O . VAL A 1 108 ? -1.877 -6.596 26.296 1.00 75.56 108 VAL A O 1
ATOM 882 N N . SER A 1 109 ? -2.023 -4.920 27.780 1.00 70.75 109 SER A N 1
ATOM 883 C CA . SER A 1 109 ? -0.925 -4.145 27.183 1.00 70.75 109 SER A CA 1
ATOM 884 C C . SER A 1 109 ? 0.423 -4.874 27.212 1.00 70.75 109 SER A C 1
ATOM 886 O O . SER A 1 109 ? 1.299 -4.529 26.423 1.00 70.75 109 SER A O 1
ATOM 888 N N . GLY A 1 110 ? 0.598 -5.870 28.094 1.00 64.19 110 GLY A N 1
ATOM 889 C CA . GLY A 1 110 ? 1.869 -6.573 28.275 1.00 64.19 110 GLY A CA 1
ATOM 890 C C . GLY A 1 110 ? 3.036 -5.634 28.624 1.00 64.19 110 GLY A C 1
ATOM 891 O O . GLY A 1 110 ? 2.843 -4.468 28.966 1.00 64.19 110 GLY A O 1
ATOM 892 N N . SER A 1 111 ? 4.267 -6.147 28.549 1.00 59.09 111 SER A N 1
ATOM 893 C CA . SER A 1 111 ? 5.471 -5.321 28.368 1.00 59.09 111 SER A CA 1
ATOM 894 C C . SER A 1 111 ? 5.767 -5.196 26.871 1.00 59.09 111 SER A C 1
ATOM 896 O O . SER A 1 111 ? 5.397 -6.084 26.100 1.00 59.09 111 SER A O 1
ATOM 898 N N . GLU A 1 112 ? 6.486 -4.148 26.448 1.00 56.53 112 GLU A N 1
ATOM 899 C CA . GLU A 1 112 ? 6.849 -3.923 25.033 1.00 56.53 112 GLU A CA 1
ATOM 900 C C . GLU A 1 112 ? 7.544 -5.132 24.368 1.00 56.53 112 GLU A C 1
ATOM 902 O O . GLU A 1 112 ? 7.518 -5.262 23.148 1.00 56.53 112 GLU A O 1
ATOM 907 N N . SER A 1 113 ? 8.102 -6.062 25.155 1.00 51.59 113 SER A N 1
ATOM 908 C CA . SER A 1 113 ? 8.747 -7.291 24.673 1.00 51.59 113 SER A CA 1
ATOM 909 C C . SER A 1 113 ? 7.799 -8.445 24.320 1.00 51.59 113 SER A C 1
ATOM 911 O O . SER A 1 113 ? 8.252 -9.405 23.702 1.00 51.59 113 SER A O 1
ATOM 913 N N . ASN A 1 114 ? 6.525 -8.399 24.732 1.00 50.97 114 ASN A N 1
ATOM 914 C CA . ASN A 1 114 ? 5.589 -9.535 24.658 1.00 50.97 114 ASN A CA 1
ATOM 915 C C . ASN A 1 114 ? 4.373 -9.282 23.754 1.00 50.97 114 ASN A C 1
ATOM 917 O O . ASN A 1 114 ? 3.391 -10.025 23.818 1.00 50.97 114 ASN A O 1
ATOM 921 N N . THR A 1 115 ? 4.411 -8.256 22.902 1.00 50.16 115 THR A N 1
ATOM 922 C CA . THR A 1 115 ? 3.366 -8.046 21.895 1.00 50.16 115 THR A CA 1
ATOM 923 C C . THR A 1 115 ? 3.480 -9.115 20.808 1.00 50.16 115 THR A C 1
ATOM 925 O O . THR A 1 115 ? 4.183 -8.968 19.813 1.00 50.16 115 THR A O 1
ATOM 928 N N . LEU A 1 116 ? 2.792 -10.238 21.020 1.00 50.53 116 LEU A N 1
ATOM 929 C CA . LEU A 1 116 ? 2.557 -11.232 19.981 1.00 50.53 116 LEU A CA 1
ATOM 930 C C . LEU A 1 116 ? 1.680 -10.594 18.902 1.00 50.53 116 LEU A C 1
ATOM 932 O O . LEU A 1 116 ? 0.574 -10.125 19.183 1.00 50.53 116 LEU A O 1
ATOM 936 N N . GLY A 1 117 ? 2.186 -10.562 17.669 1.00 47.78 117 GLY A N 1
ATOM 937 C CA . GLY A 1 117 ? 1.374 -10.222 16.508 1.00 47.78 117 GLY A CA 1
ATOM 938 C C . GLY A 1 117 ? 0.181 -11.172 16.447 1.00 47.78 117 GLY A C 1
ATOM 939 O O . GLY A 1 117 ? 0.349 -12.382 16.543 1.00 47.78 117 GLY A O 1
ATOM 940 N N . LEU A 1 118 ? -1.034 -10.635 16.329 1.00 45.03 118 LEU A N 1
ATOM 941 C CA . LEU A 1 118 ? -2.273 -11.422 16.217 1.00 45.03 118 LEU A CA 1
ATOM 942 C C . LEU A 1 118 ? -2.456 -12.048 14.817 1.00 45.03 118 LEU A C 1
ATOM 944 O O . LEU A 1 118 ? -3.583 -12.202 14.353 1.00 45.03 118 LEU A O 1
ATOM 948 N N . TYR A 1 119 ? -1.345 -12.382 14.163 1.00 43.12 119 TYR A N 1
ATOM 949 C CA . TYR A 1 119 ? -1.261 -13.137 12.920 1.00 43.12 119 TYR A CA 1
ATOM 950 C C . TYR A 1 119 ? -0.066 -14.080 12.992 1.00 43.12 119 TYR A C 1
ATOM 952 O O . TYR A 1 119 ? 1.061 -13.573 13.216 1.00 43.12 119 TYR A O 1
#

pLDDT: mean 78.7, std 12.54, range [43.12, 95.5]

Foldseek 3Di:
DVVVQVVVLVVCVVVDVCVVLVNNDPDGSVVCVQQVVDDDDDPCNVVCVVVVVDRRDDAPDWDADPQGIDGPVDPDGDGDPDDDPPVDDDPLVVCLVVDPDPVVSVVSNPPPVPPDHPD

Secondary structure (DSSP, 8-state):
-HHHHHHHHHHHHHHS-TTTTT---SS-HHHHHHTT------TTHHHHHHTTSS-----SSEEEETTEEEETT-SS-EE-S---------HHHHHHHH--SHHHHHHHT--TT------